Protein AF-A0A967YFS8-F1 (afdb_monomer_lite)

Sequence (127 aa):
EGITRTTVLELARDLGYKTKITPITVEDFLNADEAFFTGTAAEVTPITRVTDSRDTSKSKEEWKTYQLGNGKPGKISLQLAQLYGEVVRGQHSQYNDWLDYVYKDAEEAQLALGSAESEEKERITRF

Foldseek 3Di:
DAPLVVVLVVVCVVVVHDDDDDDDDPVNVLAALWDFDDHPVRHTGTDFKDWACVPVVDDSVPTDMGGHRPSDHDDSSVVSSVVSVCLQVCVDVVNCVVDDDPDPDPVRVVVVVVVVVVVVVVVVVVD

Secondary structure (DSSP, 8-state):
--HHHHHHHHHHHHTT---------HHHHHT-S-EEEEETTTEEEEE-EEEE---TTS-GGGSEEEEPTTSS--HHHHHHHHHHHHHHTT--GGGGGG---SSSSHHHHHHHHHHHHHHHHHHHTT-

Structure (mmCIF, N/CA/C/O backbone):
data_AF-A0A967YFS8-F1
#
_entry.id   AF-A0A967YFS8-F1
#
loop_
_atom_site.group_PDB
_atom_site.id
_atom_site.type_symbol
_atom_site.label_atom_id
_atom_site.label_alt_id
_atom_site.label_comp_id
_atom_site.label_asym_id
_atom_site.label_entity_id
_atom_site.label_seq_id
_atom_site.pdbx_PDB_ins_code
_atom_site.Cartn_x
_atom_site.Cartn_y
_atom_site.Cartn_z
_atom_site.occupancy
_atom_site.B_iso_or_equiv
_atom_site.auth_seq_id
_atom_site.auth_comp_id
_atom_site.auth_asym_id
_atom_site.auth_atom_id
_atom_site.pdbx_PDB_model_num
ATOM 1 N N . GLU A 1 1 ? 3.057 -15.285 4.269 1.00 82.12 1 GLU A N 1
ATOM 2 C CA . GLU A 1 1 ? 1.812 -14.638 3.808 1.00 82.12 1 GLU A CA 1
ATOM 3 C C . GLU A 1 1 ? 1.757 -13.238 4.408 1.00 82.12 1 GLU A C 1
ATOM 5 O O . GLU A 1 1 ? 2.135 -13.098 5.562 1.00 82.12 1 GLU A O 1
ATOM 10 N N . GLY A 1 2 ? 1.437 -12.199 3.631 1.00 95.50 2 GLY A N 1
ATOM 11 C CA . GLY A 1 2 ? 1.467 -10.816 4.127 1.00 95.50 2 GLY A CA 1
ATOM 12 C C . GLY A 1 2 ? 0.106 -10.381 4.664 1.00 95.50 2 GLY A C 1
ATOM 13 O O . GLY A 1 2 ? -0.851 -10.389 3.897 1.00 95.50 2 GLY A O 1
ATOM 14 N N . ILE A 1 3 ? 0.030 -9.950 5.927 1.00 97.56 3 ILE A N 1
ATOM 15 C CA . ILE A 1 3 ? -1.234 -9.523 6.559 1.00 97.56 3 ILE A CA 1
ATOM 16 C C . ILE A 1 3 ? -1.852 -8.349 5.791 1.00 97.56 3 ILE A C 1
ATOM 18 O O . ILE A 1 3 ? -2.982 -8.457 5.332 1.00 97.56 3 ILE A O 1
ATOM 22 N N . THR A 1 4 ? -1.077 -7.294 5.509 1.00 98.31 4 THR A N 1
ATOM 23 C CA . THR A 1 4 ? -1.546 -6.142 4.716 1.00 98.31 4 THR A CA 1
ATOM 24 C C . THR A 1 4 ? -2.050 -6.553 3.333 1.00 98.31 4 THR A C 1
ATOM 26 O O . THR A 1 4 ? -3.028 -6.002 2.842 1.00 98.31 4 THR A O 1
ATOM 29 N N . ARG A 1 5 ? -1.427 -7.556 2.698 1.00 98.19 5 ARG A N 1
ATOM 30 C CA . ARG A 1 5 ? -1.899 -8.083 1.410 1.00 98.19 5 ARG A CA 1
ATOM 31 C C . ARG A 1 5 ? -3.276 -8.732 1.556 1.00 98.19 5 ARG A C 1
ATOM 33 O O . ARG A 1 5 ? -4.135 -8.503 0.711 1.00 98.19 5 ARG A O 1
ATOM 40 N N . THR A 1 6 ? -3.467 -9.558 2.582 1.00 97.75 6 THR A N 1
ATOM 41 C CA . THR A 1 6 ? -4.748 -10.223 2.854 1.00 97.75 6 THR A CA 1
ATOM 42 C C . THR A 1 6 ? -5.837 -9.192 3.145 1.00 97.75 6 THR A C 1
ATOM 44 O O . THR A 1 6 ? -6.868 -9.218 2.479 1.00 97.75 6 THR A O 1
ATOM 47 N N . THR A 1 7 ? -5.554 -8.205 3.999 1.00 98.00 7 THR A N 1
ATOM 48 C CA . THR A 1 7 ? -6.440 -7.062 4.263 1.00 98.00 7 THR A CA 1
ATOM 49 C C . THR A 1 7 ? -6.832 -6.337 2.975 1.00 98.00 7 THR A C 1
ATOM 51 O O . THR A 1 7 ? -8.009 -6.141 2.699 1.00 98.00 7 THR A O 1
ATOM 54 N N . VAL A 1 8 ? -5.865 -5.984 2.122 1.00 98.38 8 VAL A N 1
ATOM 55 C CA . VAL A 1 8 ? -6.139 -5.266 0.866 1.00 98.38 8 VAL A CA 1
ATOM 56 C C . VAL A 1 8 ? -6.983 -6.093 -0.109 1.00 98.38 8 VAL A C 1
ATOM 58 O O . VAL A 1 8 ? -7.791 -5.522 -0.837 1.00 98.38 8 VAL A O 1
ATOM 61 N N . LEU A 1 9 ? -6.842 -7.422 -0.132 1.00 98.25 9 LEU A N 1
ATOM 62 C CA . LEU A 1 9 ? -7.697 -8.290 -0.952 1.00 98.25 9 LEU A CA 1
ATOM 63 C C . LEU A 1 9 ? -9.154 -8.305 -0.472 1.00 98.25 9 LEU A C 1
ATOM 65 O O . LEU A 1 9 ? -10.054 -8.407 -1.308 1.00 98.25 9 LEU A O 1
ATOM 69 N N . GLU A 1 10 ? -9.382 -8.207 0.838 1.00 98.06 10 GLU A N 1
ATOM 70 C CA . GLU A 1 10 ? -10.721 -8.071 1.423 1.00 98.06 10 GLU A CA 1
ATOM 71 C C . GLU A 1 10 ? -11.308 -6.693 1.112 1.00 98.06 10 GLU A C 1
ATOM 73 O O . GLU A 1 10 ? -12.362 -6.617 0.485 1.00 98.06 10 GLU A O 1
ATOM 78 N N . LEU A 1 11 ? -10.559 -5.618 1.369 1.00 98.31 11 LEU A N 1
ATOM 79 C CA . LEU A 1 11 ? -10.975 -4.252 1.030 1.00 98.31 11 LEU A CA 1
ATOM 80 C C . LEU A 1 11 ? -11.284 -4.086 -0.466 1.00 98.31 11 LEU A C 1
ATOM 82 O O . LEU A 1 11 ? -12.261 -3.442 -0.843 1.00 98.31 11 LEU A O 1
ATOM 86 N N . ALA A 1 12 ? -10.480 -4.689 -1.346 1.00 98.38 12 ALA A N 1
ATOM 87 C CA . ALA A 1 12 ? -10.730 -4.660 -2.783 1.00 98.38 12 ALA A CA 1
ATOM 88 C C . ALA A 1 12 ? -12.051 -5.351 -3.149 1.00 98.38 12 ALA A C 1
ATOM 90 O O . ALA A 1 12 ? -12.786 -4.848 -3.999 1.00 98.38 12 ALA A O 1
ATOM 91 N N . ARG A 1 13 ? -12.370 -6.479 -2.502 1.00 97.94 13 ARG A N 1
ATOM 92 C CA . ARG A 1 13 ? -13.644 -7.182 -2.698 1.00 97.94 13 ARG A CA 1
ATOM 93 C C . ARG A 1 13 ? -14.821 -6.324 -2.238 1.00 97.94 13 ARG A C 1
ATOM 95 O O . ARG A 1 13 ? -15.806 -6.246 -2.966 1.00 97.94 13 ARG A O 1
ATOM 102 N N . ASP A 1 14 ? -14.694 -5.656 -1.096 1.00 97.31 14 ASP A N 1
ATOM 103 C CA . ASP A 1 14 ? -15.745 -4.801 -0.530 1.00 97.31 14 ASP A CA 1
ATOM 104 C C . ASP A 1 14 ? -15.988 -3.544 -1.380 1.00 97.31 14 ASP A C 1
ATOM 106 O O . ASP A 1 14 ? -17.121 -3.085 -1.518 1.00 97.31 14 ASP A O 1
ATOM 110 N N . LEU A 1 15 ? -14.950 -3.047 -2.062 1.00 97.12 15 LEU A N 1
ATOM 111 C CA . LEU A 1 15 ? -15.062 -2.020 -3.106 1.00 97.12 15 LEU A CA 1
ATOM 112 C C . LEU A 1 15 ? -15.640 -2.544 -4.439 1.00 97.12 15 LEU A C 1
ATOM 114 O O . LEU A 1 15 ? -15.813 -1.771 -5.383 1.00 97.12 15 LEU A O 1
ATOM 118 N N . GLY A 1 16 ? -15.938 -3.842 -4.545 1.00 97.75 16 GLY A N 1
ATOM 119 C CA . GLY A 1 16 ? -16.509 -4.473 -5.736 1.00 97.75 16 GLY A CA 1
ATOM 120 C C . GLY A 1 16 ? -15.488 -4.877 -6.805 1.00 97.75 16 GLY A C 1
ATOM 121 O O . GLY A 1 16 ? -15.876 -5.229 -7.924 1.00 97.75 16 GLY A O 1
ATOM 122 N N . TYR A 1 17 ? -14.187 -4.851 -6.501 1.00 97.94 17 TYR A N 1
ATOM 123 C CA . TYR A 1 17 ? -13.155 -5.285 -7.438 1.00 97.94 17 TYR A CA 1
ATOM 124 C C . TYR A 1 17 ? -13.067 -6.808 -7.526 1.00 97.94 17 TYR A C 1
ATOM 126 O O . TYR A 1 17 ? -13.088 -7.537 -6.534 1.00 97.94 17 TYR A O 1
ATOM 134 N N . LYS A 1 18 ? -12.891 -7.304 -8.753 1.00 97.44 18 LYS A N 1
ATOM 135 C CA . LYS A 1 18 ? -12.550 -8.707 -8.995 1.00 97.44 18 LYS A CA 1
ATOM 136 C C . LYS A 1 18 ? -11.062 -8.905 -8.735 1.00 97.44 18 LYS A C 1
ATOM 138 O O . LYS A 1 18 ? -10.237 -8.231 -9.345 1.00 97.44 18 LYS A O 1
ATOM 143 N N . THR A 1 19 ? -10.721 -9.864 -7.882 1.00 96.62 19 THR A N 1
ATOM 144 C CA . THR A 1 19 ? -9.332 -10.210 -7.569 1.00 96.62 19 THR A CA 1
ATOM 145 C C . THR A 1 19 ? -8.998 -11.614 -8.070 1.00 96.62 19 THR A C 1
ATOM 147 O O . THR A 1 19 ? -9.836 -12.517 -8.065 1.00 96.62 19 THR A O 1
ATOM 150 N N . LYS A 1 20 ? -7.761 -11.806 -8.539 1.00 96.88 20 LYS A N 1
ATOM 151 C CA . LYS A 1 20 ? -7.228 -13.108 -8.956 1.00 96.88 20 LYS A CA 1
ATOM 152 C C . LYS A 1 20 ? -5.825 -13.275 -8.392 1.00 96.88 20 LYS A C 1
ATOM 154 O O . LYS A 1 20 ? -4.977 -12.409 -8.575 1.00 96.88 20 LYS A O 1
ATOM 159 N N . ILE A 1 21 ? -5.578 -14.407 -7.739 1.00 96.88 21 ILE A N 1
ATOM 160 C CA . ILE A 1 21 ? -4.243 -14.794 -7.279 1.00 96.88 21 ILE A CA 1
ATOM 161 C C . ILE A 1 21 ? -3.676 -15.769 -8.307 1.00 96.88 21 ILE A C 1
ATOM 163 O O . ILE A 1 21 ? -4.234 -16.840 -8.529 1.00 96.88 21 ILE A O 1
ATOM 167 N N . THR A 1 22 ? -2.598 -15.375 -8.973 1.00 96.81 22 THR A N 1
ATOM 168 C CA . THR A 1 22 ? -1.947 -16.159 -10.025 1.00 96.81 22 THR A CA 1
ATOM 169 C C . THR A 1 22 ? -0.467 -15.794 -10.081 1.00 96.81 22 THR A C 1
ATOM 171 O O . THR A 1 22 ? -0.119 -14.671 -9.703 1.00 96.81 22 THR A O 1
ATOM 174 N N . PRO A 1 23 ? 0.412 -16.690 -10.559 1.00 97.69 23 PRO A N 1
ATOM 175 C CA . PRO A 1 23 ? 1.722 -16.275 -11.035 1.00 97.69 23 PRO A CA 1
ATOM 176 C C . PRO A 1 23 ? 1.564 -15.170 -12.087 1.00 97.69 23 PRO A C 1
ATOM 178 O O . PRO A 1 23 ? 0.669 -15.258 -12.932 1.00 97.69 23 PRO A O 1
ATOM 181 N N . ILE A 1 24 ? 2.419 -14.153 -12.008 1.00 96.75 24 ILE A N 1
ATOM 182 C CA . ILE A 1 24 ? 2.531 -13.072 -12.992 1.00 96.75 24 ILE A CA 1
ATOM 183 C C . ILE A 1 24 ? 3.945 -13.073 -13.563 1.00 96.75 24 ILE A C 1
ATOM 185 O O . ILE A 1 24 ? 4.909 -13.393 -12.861 1.00 96.75 24 ILE A O 1
ATOM 189 N N . THR A 1 25 ? 4.072 -12.733 -14.836 1.00 96.81 25 THR A N 1
ATOM 190 C CA . THR A 1 25 ? 5.366 -12.543 -15.489 1.00 96.81 25 THR A CA 1
ATOM 191 C C . THR A 1 25 ? 5.877 -11.119 -15.268 1.00 96.81 25 THR A C 1
ATOM 193 O O . THR A 1 25 ? 5.144 -10.217 -14.859 1.00 96.81 25 THR A O 1
ATOM 196 N N . VAL A 1 26 ? 7.159 -10.892 -15.565 1.00 94.62 26 VAL A N 1
ATOM 197 C CA . VAL A 1 26 ? 7.715 -9.530 -15.590 1.00 94.62 26 VAL A CA 1
ATOM 198 C C . VAL A 1 26 ? 7.006 -8.681 -16.647 1.00 94.62 26 VAL A C 1
ATOM 200 O O . VAL A 1 26 ? 6.782 -7.501 -16.420 1.00 94.62 26 VAL A O 1
ATOM 203 N N . GLU A 1 27 ? 6.621 -9.273 -17.777 1.00 95.00 27 GLU A N 1
ATOM 204 C CA . GLU A 1 27 ? 5.898 -8.569 -18.836 1.00 95.00 27 GLU A CA 1
ATOM 205 C C . GLU A 1 27 ? 4.501 -8.130 -18.382 1.00 95.00 27 GLU A C 1
ATOM 207 O O . GLU A 1 27 ? 4.135 -6.979 -18.610 1.00 95.00 27 GLU A O 1
ATOM 212 N N . ASP A 1 28 ? 3.767 -8.985 -17.660 1.00 96.31 28 ASP A N 1
ATOM 213 C CA . ASP A 1 28 ? 2.473 -8.616 -17.065 1.00 96.31 28 ASP A CA 1
ATOM 214 C C . ASP A 1 28 ? 2.621 -7.416 -16.122 1.00 96.31 28 ASP A C 1
ATOM 216 O O . ASP A 1 28 ? 1.831 -6.477 -16.165 1.00 96.31 28 ASP A O 1
ATOM 220 N N . PHE A 1 29 ? 3.659 -7.430 -15.280 1.00 96.00 29 PHE A N 1
ATOM 221 C CA . PHE A 1 29 ? 3.925 -6.353 -14.331 1.00 96.00 29 PHE A CA 1
ATOM 222 C C . PHE A 1 29 ? 4.327 -5.043 -15.020 1.00 96.00 29 PHE A C 1
ATOM 224 O O . PHE A 1 29 ? 3.825 -3.982 -14.659 1.00 96.00 29 PHE A O 1
ATOM 231 N N . LEU A 1 30 ? 5.217 -5.102 -16.015 1.00 95.38 30 LEU A N 1
ATOM 232 C CA . LEU A 1 30 ? 5.693 -3.914 -16.730 1.00 95.38 30 LEU A CA 1
ATOM 233 C C . LEU A 1 30 ? 4.614 -3.276 -17.617 1.00 95.38 30 LEU A C 1
ATOM 235 O O . LEU A 1 30 ? 4.702 -2.081 -17.889 1.00 95.38 30 LEU A O 1
ATOM 239 N N . ASN A 1 31 ? 3.612 -4.050 -18.043 1.00 95.75 31 ASN A N 1
ATOM 240 C CA . ASN A 1 31 ? 2.470 -3.574 -18.827 1.00 95.75 31 ASN A CA 1
ATOM 241 C C . ASN A 1 31 ? 1.223 -3.265 -17.978 1.00 95.75 31 ASN A C 1
ATOM 243 O O . ASN A 1 31 ? 0.173 -2.956 -18.539 1.00 95.75 31 ASN A O 1
ATOM 247 N N . ALA A 1 32 ? 1.301 -3.358 -16.648 1.00 97.31 32 ALA A N 1
ATOM 248 C CA . ALA A 1 32 ? 0.161 -3.087 -15.781 1.00 97.31 32 ALA A CA 1
ATOM 249 C C . ALA A 1 32 ? -0.256 -1.604 -15.827 1.00 97.31 32 ALA A C 1
ATOM 251 O O . ALA A 1 32 ? 0.589 -0.702 -15.815 1.00 97.31 32 ALA A O 1
ATOM 252 N N . ASP A 1 33 ? -1.569 -1.352 -15.802 1.00 97.75 33 ASP A N 1
ATOM 253 C CA . ASP A 1 33 ? -2.125 0.004 -15.677 1.00 97.75 33 ASP A CA 1
ATOM 254 C C . ASP A 1 33 ? -1.741 0.647 -14.335 1.00 97.75 33 ASP A C 1
ATOM 256 O O . ASP A 1 33 ? -1.457 1.844 -14.259 1.00 97.75 33 ASP A O 1
ATOM 260 N N . GLU A 1 34 ? -1.720 -0.165 -13.274 1.00 98.19 34 GLU A N 1
ATOM 261 C CA . GLU A 1 34 ? -1.359 0.227 -11.917 1.00 98.19 34 GLU A CA 1
ATOM 262 C C . GLU A 1 34 ? -0.604 -0.903 -11.208 1.00 98.19 34 GLU A C 1
ATOM 264 O O . GLU A 1 34 ? -0.893 -2.084 -11.405 1.00 98.19 34 GLU A O 1
ATOM 269 N N . ALA A 1 35 ? 0.312 -0.538 -10.313 1.00 98.00 35 ALA A N 1
ATOM 270 C CA . ALA A 1 35 ? 0.899 -1.461 -9.352 1.00 98.00 35 ALA A CA 1
ATOM 271 C C . ALA A 1 35 ? 1.144 -0.755 -8.017 1.00 98.00 35 ALA A C 1
ATOM 273 O O . ALA A 1 35 ? 1.314 0.463 -7.963 1.00 98.00 35 ALA A O 1
ATOM 274 N N . PHE A 1 36 ? 1.189 -1.525 -6.935 1.00 98.38 36 PHE A N 1
ATOM 275 C CA . PHE A 1 36 ? 1.455 -1.014 -5.597 1.00 98.38 36 PHE A CA 1
ATOM 276 C C . PHE A 1 36 ? 2.098 -2.091 -4.721 1.00 98.38 36 PHE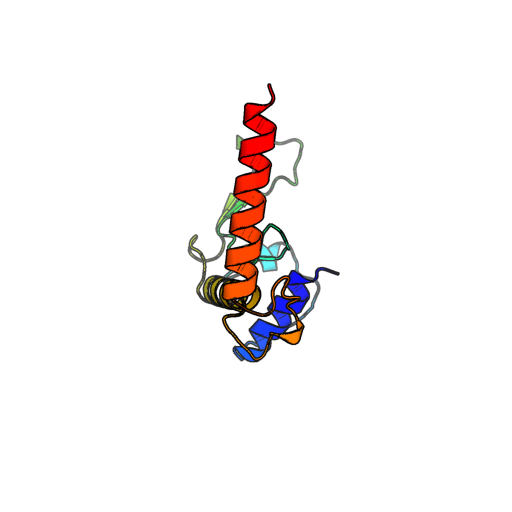 A C 1
ATOM 278 O O . PHE A 1 36 ? 1.931 -3.290 -4.953 1.00 98.38 36 PHE A O 1
ATOM 285 N N . PHE A 1 37 ? 2.829 -1.658 -3.700 1.00 98.12 37 PHE A N 1
ATOM 286 C CA . PHE A 1 37 ? 3.291 -2.521 -2.621 1.00 98.12 37 PHE A CA 1
ATOM 287 C C . PHE A 1 37 ? 2.252 -2.603 -1.510 1.00 98.12 37 PHE A C 1
ATOM 289 O O . PHE A 1 37 ? 1.490 -1.664 -1.293 1.00 98.12 37 PHE A O 1
ATOM 296 N N . THR A 1 38 ? 2.282 -3.712 -0.773 1.00 98.38 38 THR A N 1
ATOM 297 C CA . THR A 1 38 ? 1.564 -3.867 0.493 1.00 98.38 38 THR A CA 1
ATOM 298 C C . THR A 1 38 ? 2.535 -4.279 1.593 1.00 98.38 38 THR A C 1
ATOM 300 O O . THR A 1 38 ? 3.294 -5.229 1.390 1.00 98.38 38 THR A O 1
ATOM 303 N N . GLY A 1 39 ? 2.477 -3.660 2.768 1.00 97.88 39 GLY A N 1
ATOM 304 C CA . GLY A 1 39 ? 3.208 -4.129 3.949 1.00 97.88 39 GLY A CA 1
ATOM 305 C C . GLY A 1 39 ? 2.877 -3.324 5.200 1.00 97.88 39 GLY A C 1
ATOM 306 O O . GLY A 1 39 ? 2.322 -2.243 5.097 1.00 97.88 39 GLY A O 1
ATOM 307 N N . THR A 1 40 ? 3.238 -3.815 6.386 1.00 96.69 40 THR A N 1
ATOM 308 C CA . THR A 1 40 ? 2.931 -3.107 7.643 1.00 96.69 40 THR A CA 1
ATOM 309 C C . THR A 1 40 ? 3.538 -1.704 7.674 1.00 96.69 40 THR A C 1
ATOM 311 O O . THR A 1 40 ? 2.855 -0.758 8.031 1.00 96.69 40 THR A O 1
ATOM 314 N N . ALA A 1 41 ? 4.798 -1.562 7.248 1.00 95.69 41 ALA A N 1
ATOM 315 C CA . ALA A 1 41 ? 5.471 -0.263 7.178 1.00 95.69 41 ALA A CA 1
ATOM 316 C C . ALA A 1 41 ? 5.213 0.485 5.859 1.00 95.69 41 ALA A C 1
ATOM 318 O O . ALA A 1 41 ? 5.186 1.708 5.836 1.00 95.69 41 ALA A O 1
ATOM 319 N N . ALA A 1 42 ? 5.059 -0.249 4.754 1.00 94.19 42 ALA A N 1
ATOM 320 C CA . ALA A 1 42 ? 4.842 0.334 3.429 1.00 94.19 42 ALA A CA 1
ATOM 321 C C . ALA A 1 42 ? 3.369 0.687 3.159 1.00 94.19 42 ALA A C 1
ATOM 323 O O . ALA A 1 42 ? 3.069 1.271 2.122 1.00 94.19 42 ALA A O 1
ATOM 324 N N . GLU A 1 43 ? 2.457 0.282 4.042 1.00 98.00 43 GLU A N 1
ATOM 325 C CA . GLU A 1 43 ? 1.006 0.374 3.878 1.00 98.00 43 GLU A CA 1
ATOM 326 C C . GLU A 1 43 ? 0.569 -0.114 2.491 1.00 98.00 43 GLU A C 1
ATOM 328 O O . GLU A 1 43 ? 0.974 -1.203 2.087 1.00 98.00 43 GLU A O 1
ATOM 333 N N . VAL A 1 44 ? -0.227 0.673 1.763 1.00 98.50 44 VAL A N 1
ATOM 334 C CA . VAL A 1 44 ? -0.500 0.505 0.333 1.00 98.50 44 VAL A CA 1
ATOM 335 C C . VAL A 1 44 ? 0.213 1.632 -0.410 1.00 98.50 44 VAL A C 1
ATOM 337 O O . VAL A 1 44 ? -0.246 2.772 -0.409 1.00 98.50 44 VAL A O 1
ATOM 340 N N . THR A 1 45 ? 1.340 1.323 -1.051 1.00 98.44 45 THR A N 1
ATOM 341 C CA . THR A 1 45 ? 2.185 2.336 -1.707 1.00 98.44 45 THR A CA 1
ATOM 342 C C . THR A 1 45 ? 2.167 2.172 -3.226 1.00 98.44 45 THR A C 1
ATOM 344 O O . THR A 1 45 ? 2.707 1.180 -3.725 1.00 98.44 45 THR A O 1
ATOM 347 N N . PRO A 1 46 ? 1.602 3.130 -3.986 1.00 98.44 46 PRO A N 1
ATOM 348 C CA . PRO A 1 46 ? 1.613 3.105 -5.446 1.00 98.44 46 PRO A CA 1
ATOM 349 C C . PRO A 1 46 ? 3.028 3.099 -6.043 1.00 98.44 46 PRO A C 1
ATOM 351 O O . PRO A 1 46 ? 3.914 3.824 -5.594 1.00 98.44 46 PRO A O 1
ATOM 354 N N . ILE A 1 47 ? 3.218 2.322 -7.108 1.00 98.06 47 ILE A N 1
ATOM 355 C CA . ILE A 1 47 ? 4.454 2.232 -7.889 1.00 98.06 47 ILE A CA 1
ATOM 356 C C . ILE A 1 47 ? 4.203 2.887 -9.245 1.00 98.06 47 ILE A C 1
ATOM 358 O O . ILE A 1 47 ? 3.295 2.498 -9.973 1.00 98.06 47 ILE A O 1
ATOM 362 N N . THR A 1 48 ? 5.031 3.863 -9.610 1.00 98.06 48 THR A N 1
ATOM 363 C CA . THR A 1 48 ? 4.913 4.567 -10.900 1.00 98.06 48 THR A CA 1
ATOM 364 C C . THR A 1 48 ? 6.032 4.230 -11.875 1.00 98.06 48 THR A C 1
ATOM 366 O O . THR A 1 48 ? 5.877 4.402 -13.085 1.00 98.06 48 THR A O 1
ATOM 369 N N . ARG A 1 49 ? 7.184 3.775 -11.368 1.00 97.06 49 ARG A N 1
ATOM 370 C CA . ARG A 1 49 ? 8.374 3.447 -12.158 1.00 97.06 49 ARG A CA 1
ATOM 371 C C . ARG A 1 49 ? 9.135 2.293 -11.521 1.00 97.06 49 ARG A C 1
ATOM 373 O O . ARG A 1 49 ? 9.151 2.156 -10.301 1.00 97.06 49 ARG A O 1
ATOM 380 N N . VAL A 1 50 ? 9.793 1.500 -12.356 1.00 96.12 50 VAL A N 1
ATOM 381 C CA . VAL A 1 50 ? 10.557 0.315 -11.959 1.00 96.12 50 VAL A CA 1
ATOM 382 C C . VAL A 1 50 ? 11.881 0.317 -12.698 1.00 96.12 50 VAL A C 1
ATOM 384 O O . VAL A 1 50 ? 11.903 0.449 -13.918 1.00 96.12 50 VAL A O 1
ATOM 387 N N . THR A 1 51 ? 12.981 0.130 -11.981 1.00 95.31 51 THR A N 1
ATOM 388 C CA . THR A 1 51 ? 14.307 -0.034 -12.581 1.00 95.31 51 THR A CA 1
ATOM 389 C C . THR A 1 51 ? 14.668 -1.514 -12.640 1.00 95.31 51 THR A C 1
ATOM 391 O O . THR A 1 51 ? 14.643 -2.207 -11.627 1.00 95.31 51 THR A O 1
ATOM 394 N N . ASP A 1 52 ? 14.995 -1.996 -13.835 1.00 92.31 52 ASP A N 1
ATOM 395 C CA . ASP A 1 52 ? 15.447 -3.358 -14.087 1.00 92.31 52 ASP A CA 1
ATOM 396 C C . ASP A 1 52 ? 16.956 -3.458 -13.866 1.00 92.31 52 ASP A C 1
ATOM 398 O O . ASP A 1 52 ? 17.759 -3.070 -14.717 1.00 92.31 52 ASP A O 1
ATOM 402 N N . SER A 1 53 ? 17.310 -3.971 -12.691 1.00 92.06 53 SER A N 1
ATOM 403 C CA . SER A 1 53 ? 18.678 -4.171 -12.213 1.00 92.06 53 SER A CA 1
ATOM 404 C C . SER A 1 53 ? 19.127 -5.635 -12.258 1.00 92.06 53 SER A C 1
ATOM 406 O O . SER A 1 53 ? 20.070 -6.016 -11.566 1.00 92.06 53 SER A O 1
ATOM 408 N N . ARG A 1 54 ? 18.440 -6.490 -13.032 1.00 89.62 54 ARG A N 1
ATOM 409 C CA . ARG A 1 54 ? 18.732 -7.936 -13.075 1.00 89.62 54 ARG A CA 1
ATOM 410 C C . ARG A 1 54 ? 20.107 -8.253 -13.664 1.00 89.62 54 ARG A C 1
ATOM 412 O O . ARG A 1 54 ? 20.707 -9.258 -13.298 1.00 89.62 54 ARG A O 1
ATOM 419 N N . ASP A 1 55 ? 20.589 -7.413 -14.575 1.00 90.69 55 ASP A N 1
ATOM 420 C CA . ASP A 1 55 ? 21.931 -7.516 -15.142 1.00 90.69 55 ASP A CA 1
ATOM 421 C C . ASP A 1 55 ? 22.922 -6.761 -14.248 1.00 90.69 55 ASP A C 1
ATOM 423 O O . ASP A 1 55 ? 23.053 -5.538 -14.319 1.00 90.69 55 ASP A O 1
ATOM 427 N N . THR A 1 56 ? 23.598 -7.504 -13.375 1.00 90.31 56 THR A N 1
ATOM 428 C CA . THR A 1 56 ? 24.553 -6.960 -12.401 1.00 90.31 56 THR A CA 1
ATOM 429 C C . THR A 1 56 ? 25.904 -6.586 -13.013 1.00 90.31 56 THR A C 1
ATOM 431 O O . THR A 1 56 ? 26.729 -5.997 -12.319 1.00 90.31 56 THR A O 1
ATOM 434 N N . SER A 1 57 ? 26.140 -6.912 -14.292 1.00 93.38 57 SER A N 1
ATOM 435 C CA . SER A 1 57 ? 27.341 -6.482 -15.021 1.00 93.38 57 SER A CA 1
ATOM 436 C C . SER A 1 57 ? 27.252 -5.026 -15.487 1.00 93.38 57 SER A C 1
ATOM 438 O O . SER A 1 57 ? 28.280 -4.386 -15.702 1.00 93.38 57 SER A O 1
ATOM 440 N N . LYS A 1 58 ? 26.026 -4.502 -15.604 1.00 92.00 58 LYS A N 1
ATOM 441 C CA . LYS A 1 58 ? 25.736 -3.125 -16.001 1.00 92.00 58 LYS A CA 1
ATOM 442 C C . LYS A 1 58 ? 25.867 -2.167 -14.833 1.00 92.00 58 LYS A C 1
ATOM 444 O O . LYS A 1 58 ? 25.479 -2.486 -13.705 1.00 92.00 58 LYS A O 1
ATOM 449 N N . SER A 1 59 ? 26.339 -0.960 -15.126 1.00 92.25 59 SER A N 1
ATOM 450 C CA . SER A 1 59 ? 26.303 0.127 -14.159 1.00 92.25 59 SER A CA 1
ATOM 451 C C . SER A 1 59 ? 24.860 0.579 -13.904 1.00 92.25 59 SER A C 1
ATOM 453 O O . SER A 1 59 ? 23.937 0.312 -14.681 1.00 92.25 59 SER A O 1
ATOM 455 N N . LYS A 1 60 ? 24.644 1.296 -12.798 1.00 90.38 60 LYS A N 1
ATOM 456 C CA . LYS A 1 60 ? 23.316 1.804 -12.427 1.00 90.38 60 LYS A CA 1
ATOM 457 C C . LYS A 1 60 ? 22.755 2.768 -13.480 1.00 90.38 60 LYS A C 1
ATOM 459 O O . LYS A 1 60 ? 21.542 2.856 -13.650 1.00 90.38 60 LYS A O 1
ATOM 464 N N . GLU A 1 61 ? 23.634 3.471 -14.186 1.00 92.44 61 GLU A N 1
ATOM 465 C CA . GLU A 1 61 ? 23.307 4.399 -15.270 1.00 92.44 61 GLU A CA 1
ATOM 466 C C . GLU A 1 61 ? 22.805 3.667 -16.525 1.00 92.44 61 GLU A C 1
ATOM 468 O O . GLU A 1 61 ? 22.064 4.243 -17.319 1.00 92.44 61 GLU A O 1
ATOM 473 N N . GLU A 1 62 ? 23.168 2.393 -16.686 1.00 93.50 62 GLU A N 1
ATOM 474 C CA . GLU A 1 62 ? 22.761 1.539 -17.805 1.00 93.50 62 GLU A CA 1
ATOM 475 C C . GLU A 1 62 ? 21.485 0.731 -17.514 1.00 93.50 62 GLU A C 1
ATOM 477 O O . GLU A 1 62 ? 20.921 0.100 -18.417 1.00 93.50 62 GLU A O 1
ATOM 482 N N . TRP A 1 63 ? 21.004 0.723 -16.265 1.00 94.88 63 TRP A N 1
ATOM 483 C CA . TRP A 1 63 ? 19.776 0.019 -15.906 1.00 94.88 63 TRP A CA 1
ATOM 484 C C . TRP A 1 63 ? 18.552 0.660 -16.553 1.00 94.88 63 TRP A C 1
ATOM 486 O O . TRP A 1 63 ? 18.300 1.866 -16.471 1.00 94.88 63 TRP A O 1
ATOM 496 N N . LYS A 1 64 ? 17.724 -0.183 -17.168 1.00 94.00 64 LYS A N 1
ATOM 497 C CA . LYS A 1 64 ? 16.523 0.279 -17.854 1.00 94.00 64 LYS A CA 1
ATOM 498 C C . LYS A 1 64 ? 15.428 0.577 -16.838 1.00 94.00 64 LYS A C 1
ATOM 500 O O . LYS A 1 64 ? 15.064 -0.281 -16.043 1.00 94.00 64 LYS A O 1
ATOM 505 N N . THR A 1 65 ? 14.866 1.781 -16.895 1.00 94.56 65 THR A N 1
ATOM 506 C CA . THR A 1 65 ? 13.708 2.158 -16.078 1.00 94.56 65 THR A CA 1
ATOM 507 C C . THR A 1 65 ? 12.441 2.154 -16.921 1.00 94.56 65 THR A C 1
ATOM 509 O O . THR A 1 65 ? 12.371 2.812 -17.956 1.00 94.56 65 THR A O 1
ATOM 512 N N . TYR A 1 66 ? 11.439 1.425 -16.454 1.00 96.06 66 TYR A N 1
ATOM 513 C CA . TYR A 1 66 ? 10.110 1.320 -17.032 1.00 96.06 66 TYR A CA 1
ATOM 514 C C . TYR A 1 66 ? 9.148 2.213 -16.257 1.00 96.06 66 TYR A C 1
ATOM 516 O O . TYR A 1 66 ? 9.227 2.313 -15.032 1.00 96.06 66 TYR A O 1
ATOM 524 N N . GLN A 1 67 ? 8.251 2.880 -16.972 1.00 97.50 67 GLN A N 1
ATOM 525 C CA . GLN A 1 67 ? 7.121 3.581 -16.379 1.00 97.50 67 GLN A CA 1
ATOM 526 C C . GLN A 1 67 ? 5.920 2.636 -16.370 1.00 97.50 67 GLN A C 1
ATOM 528 O O . GLN A 1 67 ? 5.677 1.977 -17.375 1.00 97.50 67 GLN A O 1
ATOM 533 N N . LEU A 1 68 ? 5.182 2.596 -15.261 1.00 97.50 68 LEU A N 1
ATOM 534 C CA . LEU A 1 68 ? 3.913 1.876 -15.169 1.00 97.50 68 LEU A CA 1
ATOM 535 C C . LEU A 1 68 ? 2.760 2.839 -15.465 1.00 97.50 68 LEU A C 1
ATOM 537 O O . LEU A 1 68 ? 2.790 3.996 -15.023 1.00 97.50 68 LEU A O 1
ATOM 541 N N . GLY A 1 69 ? 1.772 2.382 -16.237 1.00 96.31 69 GLY A N 1
ATOM 542 C CA . GLY A 1 69 ? 0.656 3.206 -16.700 1.00 96.31 69 GLY A CA 1
ATOM 543 C C . GLY A 1 69 ? 1.094 4.585 -17.220 1.00 96.31 69 GLY A C 1
ATOM 544 O O . GLY A 1 69 ? 2.003 4.733 -18.042 1.00 96.31 69 GLY A O 1
ATOM 545 N N . ASN A 1 70 ? 0.469 5.640 -16.694 1.00 96.81 70 ASN A N 1
ATOM 546 C CA . ASN A 1 70 ? 0.763 7.031 -17.060 1.00 96.81 70 ASN A CA 1
ATOM 547 C C . ASN A 1 70 ? 1.863 7.698 -16.201 1.00 96.81 70 ASN A C 1
ATOM 549 O O . ASN A 1 70 ? 2.045 8.914 -16.284 1.00 96.81 70 ASN A O 1
ATOM 553 N N . GLY A 1 71 ? 2.572 6.932 -15.364 1.00 96.69 71 GLY A N 1
ATOM 554 C CA . GLY A 1 71 ? 3.634 7.441 -14.491 1.00 96.69 71 GLY A CA 1
ATOM 555 C C . GLY A 1 71 ? 3.144 8.187 -13.248 1.00 96.69 71 GLY A C 1
ATOM 556 O O . GLY A 1 71 ? 3.951 8.807 -12.553 1.00 96.69 71 GLY A O 1
ATOM 557 N N . LYS A 1 72 ? 1.845 8.131 -12.943 1.00 97.69 72 LYS A N 1
ATOM 558 C CA . LYS A 1 72 ? 1.242 8.677 -11.721 1.00 97.69 72 LYS A CA 1
ATOM 559 C C . LYS A 1 72 ? 0.582 7.559 -10.910 1.00 97.69 72 LYS A C 1
ATOM 561 O O . LYS A 1 72 ? 0.221 6.535 -11.488 1.00 97.69 72 LYS A O 1
ATOM 566 N N . PRO A 1 73 ? 0.403 7.739 -9.589 1.00 98.25 73 PRO A N 1
ATOM 567 C CA . PRO A 1 73 ? -0.416 6.832 -8.796 1.00 98.25 73 PRO A CA 1
ATOM 568 C C . PRO A 1 73 ? -1.805 6.678 -9.418 1.00 98.25 73 PRO A C 1
ATOM 570 O O . PRO A 1 73 ? -2.481 7.674 -9.687 1.00 98.25 73 PRO A O 1
ATOM 573 N N . GLY A 1 74 ? -2.200 5.437 -9.681 1.00 97.94 74 GLY A N 1
ATOM 574 C CA . GLY A 1 74 ? -3.481 5.150 -10.301 1.00 97.94 74 GLY A CA 1
ATOM 575 C C . GLY A 1 74 ? -4.651 5.198 -9.318 1.00 97.94 74 GLY A C 1
ATOM 576 O O . GLY A 1 74 ? -4.479 5.286 -8.098 1.00 97.94 74 GLY A O 1
ATOM 577 N N . LYS A 1 75 ? -5.868 5.185 -9.864 1.00 98.25 75 LYS A N 1
ATOM 578 C CA . LYS A 1 75 ? -7.101 5.395 -9.103 1.00 98.25 75 LYS A CA 1
ATOM 579 C C . LYS A 1 75 ? -7.349 4.256 -8.117 1.00 98.25 75 LYS A C 1
ATOM 581 O O . LYS A 1 75 ? -7.715 4.531 -6.977 1.00 98.25 75 LYS A O 1
ATOM 586 N N . ILE A 1 76 ? -7.159 3.007 -8.541 1.00 98.19 76 ILE A N 1
ATOM 587 C CA . ILE A 1 76 ? -7.441 1.833 -7.702 1.00 98.19 76 ILE A CA 1
ATOM 588 C C . ILE A 1 76 ? -6.466 1.799 -6.524 1.00 98.19 76 ILE A C 1
ATOM 590 O O . ILE A 1 76 ? -6.877 1.639 -5.377 1.00 98.19 76 ILE A O 1
ATOM 594 N N . SER A 1 77 ? -5.185 2.029 -6.802 1.00 98.19 77 SER A N 1
ATOM 595 C CA . SER A 1 77 ? -4.120 2.062 -5.800 1.00 98.19 77 SER A CA 1
ATOM 596 C C . SER A 1 77 ? -4.373 3.143 -4.747 1.00 98.19 77 SER A C 1
ATOM 598 O O . SER A 1 77 ? -4.248 2.882 -3.554 1.00 98.19 77 SER A O 1
ATOM 600 N N . LEU A 1 78 ? -4.778 4.345 -5.176 1.00 98.56 78 LEU A N 1
ATOM 601 C CA . LEU A 1 78 ? -5.108 5.449 -4.271 1.00 98.56 78 LEU A CA 1
ATOM 602 C C . LEU A 1 78 ? -6.361 5.171 -3.434 1.00 98.56 78 LEU A C 1
ATOM 604 O O . LEU A 1 78 ? -6.365 5.468 -2.244 1.00 98.56 78 LEU A O 1
ATOM 608 N N . GLN A 1 79 ? -7.404 4.583 -4.026 1.00 98.62 79 GLN A N 1
ATOM 609 C CA . GLN A 1 79 ? -8.616 4.217 -3.289 1.00 98.62 79 GLN A CA 1
ATOM 610 C C . GLN A 1 79 ? -8.336 3.159 -2.220 1.00 98.62 79 GLN A C 1
ATOM 612 O O . GLN A 1 79 ? -8.815 3.289 -1.096 1.00 98.62 79 GLN A O 1
ATOM 617 N N . LEU A 1 80 ? -7.534 2.142 -2.545 1.00 98.69 80 LEU A N 1
ATOM 618 C CA . LEU A 1 80 ? -7.127 1.120 -1.581 1.00 98.69 80 LEU A CA 1
ATOM 619 C C . LEU A 1 80 ? -6.242 1.704 -0.477 1.00 98.69 80 LEU A C 1
ATOM 621 O O . LEU A 1 80 ? -6.433 1.357 0.683 1.00 98.69 80 LEU A O 1
ATOM 625 N N . ALA A 1 81 ? -5.315 2.606 -0.813 1.00 98.62 81 ALA A N 1
ATOM 626 C CA . ALA A 1 81 ? -4.468 3.273 0.173 1.00 98.62 81 ALA A CA 1
ATOM 627 C C . ALA A 1 81 ? -5.262 4.163 1.127 1.00 98.62 81 ALA A C 1
ATOM 629 O O . ALA A 1 81 ? -5.055 4.107 2.339 1.00 98.62 81 ALA A O 1
ATOM 630 N N . GLN A 1 82 ? -6.208 4.934 0.591 1.00 98.62 82 GLN A N 1
ATOM 631 C CA . GLN A 1 82 ? -7.103 5.745 1.400 1.00 98.62 82 GLN A CA 1
ATOM 632 C C . GLN A 1 82 ? -7.926 4.864 2.344 1.00 98.62 82 GLN A C 1
ATOM 634 O O . GLN A 1 82 ? -7.863 5.064 3.555 1.00 98.62 82 GLN A O 1
ATOM 639 N N . LEU A 1 83 ? -8.639 3.870 1.805 1.00 98.56 83 LEU A N 1
ATOM 640 C CA . LEU A 1 83 ? -9.499 3.000 2.604 1.00 98.56 83 LEU A CA 1
ATOM 641 C C . LEU A 1 83 ? -8.697 2.253 3.672 1.00 98.56 83 LEU A C 1
ATOM 643 O O . LEU A 1 83 ? -9.077 2.273 4.836 1.00 98.56 83 LEU A O 1
ATOM 647 N N . TYR A 1 84 ? -7.555 1.658 3.314 1.00 98.69 84 TYR A N 1
ATOM 648 C CA . TYR A 1 84 ? -6.674 1.007 4.285 1.00 98.69 84 TYR A CA 1
ATOM 649 C C . TYR A 1 84 ? -6.274 1.964 5.415 1.00 98.69 84 TYR A C 1
ATOM 651 O O . TYR A 1 84 ? -6.395 1.611 6.586 1.00 98.69 84 TYR A O 1
ATOM 659 N N . GLY A 1 85 ? -5.864 3.192 5.079 1.00 98.38 85 GLY A N 1
ATOM 660 C CA . GLY A 1 85 ? -5.501 4.213 6.059 1.00 98.38 85 GLY A CA 1
ATOM 661 C C . GLY A 1 85 ? -6.652 4.588 6.999 1.00 98.38 85 GLY A C 1
ATOM 662 O O . GLY A 1 85 ? -6.444 4.768 8.197 1.00 98.38 85 GLY A O 1
ATOM 663 N N . GLU A 1 86 ? -7.867 4.719 6.475 1.00 98.50 86 GLU A N 1
ATOM 664 C CA . GLU A 1 86 ? -9.069 4.988 7.273 1.00 98.50 86 GLU A CA 1
ATOM 665 C C . GLU A 1 86 ? -9.388 3.810 8.211 1.00 98.50 86 GLU A C 1
ATOM 667 O O . GLU A 1 86 ? -9.675 4.018 9.392 1.00 98.50 86 GLU A O 1
ATOM 672 N N . VAL A 1 87 ? -9.267 2.574 7.717 1.00 98.19 87 VAL A N 1
ATOM 673 C CA . VAL A 1 87 ? -9.504 1.349 8.493 1.00 98.19 87 VAL A CA 1
ATOM 674 C C . VAL A 1 87 ? -8.532 1.215 9.659 1.00 98.19 87 VAL A C 1
ATOM 676 O O . VAL A 1 87 ? -8.977 1.043 10.788 1.00 98.19 87 VAL A O 1
ATOM 679 N N . VAL A 1 88 ? -7.223 1.361 9.435 1.00 97.44 88 VAL A N 1
ATOM 680 C CA . VAL A 1 88 ? -6.229 1.223 10.520 1.00 97.44 88 VAL A CA 1
ATOM 681 C C . VAL A 1 88 ? -6.321 2.336 11.570 1.00 97.44 88 VAL A C 1
ATOM 683 O O . VAL A 1 88 ? -5.775 2.204 12.660 1.00 97.44 88 VAL A O 1
ATOM 686 N N . ARG A 1 89 ? -7.029 3.430 11.260 1.00 96.19 89 ARG A N 1
ATOM 687 C CA . ARG A 1 89 ? -7.357 4.515 12.197 1.00 96.19 89 ARG A CA 1
ATOM 688 C C . ARG A 1 89 ? -8.735 4.360 12.849 1.00 96.19 89 ARG A C 1
ATOM 690 O O . ARG A 1 89 ? -9.181 5.285 13.522 1.00 96.19 89 ARG A O 1
ATOM 697 N N . GLY A 1 90 ? -9.425 3.238 12.640 1.00 96.19 90 GLY A N 1
ATOM 698 C CA . GLY A 1 90 ? -10.731 2.979 13.248 1.00 96.19 90 GLY A CA 1
ATOM 699 C C . GLY A 1 90 ? -11.866 3.845 12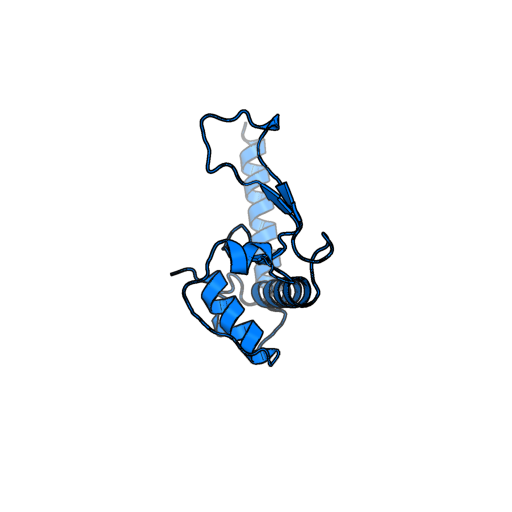.709 1.00 96.19 90 GLY A C 1
ATOM 700 O O . GLY A 1 90 ? -12.844 4.080 13.410 1.00 96.19 90 GLY A O 1
ATOM 701 N N . GLN A 1 91 ? -11.751 4.352 11.478 1.00 97.50 91 GLN A N 1
ATOM 702 C CA . GLN A 1 91 ? -12.766 5.227 10.871 1.00 97.50 91 GLN A CA 1
ATOM 703 C C . GLN A 1 91 ? -13.901 4.444 10.192 1.00 97.50 91 GLN A C 1
ATOM 705 O O . GLN A 1 91 ? -14.847 5.038 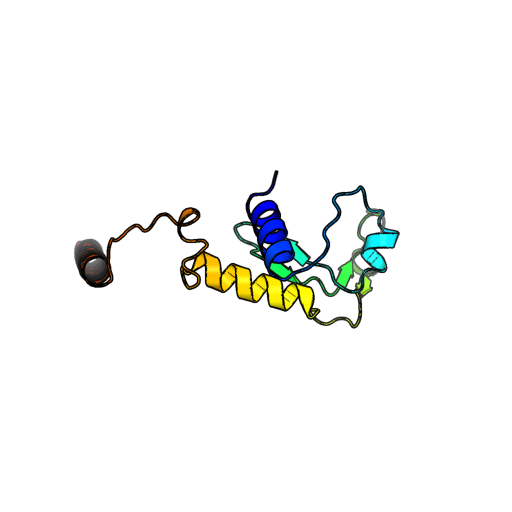9.680 1.00 97.50 91 GLN A O 1
ATOM 710 N N . HIS A 1 92 ? -13.823 3.111 10.214 1.00 97.25 92 HIS A N 1
ATOM 711 C CA . HIS A 1 92 ? -14.797 2.197 9.626 1.00 97.25 92 HIS A CA 1
ATOM 712 C C . HIS A 1 92 ? -15.124 1.083 10.619 1.00 97.25 92 HIS A C 1
ATOM 714 O O . HIS A 1 92 ? -14.374 0.117 10.748 1.00 97.25 92 HIS A O 1
ATOM 720 N N . SER A 1 93 ? -16.268 1.204 11.297 1.00 95.69 93 SER A N 1
ATOM 721 C CA . SER A 1 93 ? -16.664 0.302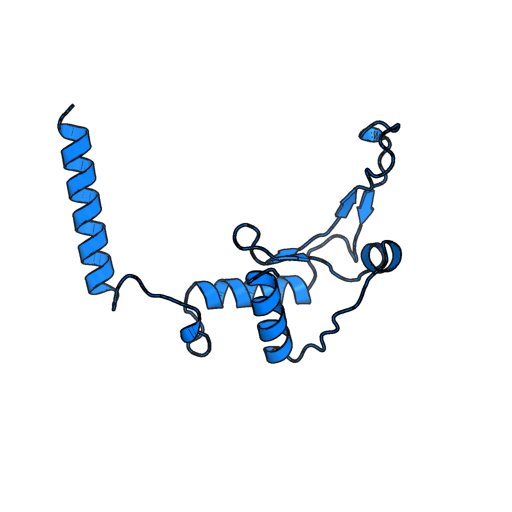 12.390 1.00 95.69 93 SER A CA 1
ATOM 722 C C . SER A 1 93 ? -16.775 -1.168 11.983 1.00 95.69 93 SER A C 1
ATOM 724 O O . SER A 1 93 ? -16.562 -2.053 12.807 1.00 95.69 93 SER A O 1
ATOM 726 N N . GLN A 1 94 ? -17.064 -1.439 10.708 1.00 96.50 94 GLN A N 1
ATOM 727 C CA . GLN A 1 94 ? -17.151 -2.791 10.147 1.00 96.50 94 GLN A CA 1
ATOM 728 C C . GLN A 1 94 ? -15.828 -3.577 10.185 1.00 96.50 94 GLN A C 1
ATOM 730 O O . GLN A 1 94 ? -15.853 -4.790 10.015 1.00 96.50 94 GLN A O 1
ATOM 735 N N . TYR A 1 95 ? -14.694 -2.907 10.413 1.00 97.06 95 TYR A N 1
ATOM 736 C CA . TYR A 1 95 ? -13.373 -3.534 10.517 1.00 97.06 95 TYR A CA 1
ATOM 737 C C . TYR A 1 95 ? -12.770 -3.415 11.922 1.00 97.06 95 TYR A C 1
ATOM 739 O O . TYR A 1 95 ? -11.580 -3.664 12.102 1.00 97.06 95 TYR A O 1
ATOM 747 N N . ASN A 1 96 ? -13.564 -3.035 12.929 1.00 95.31 96 ASN A N 1
ATOM 748 C CA . ASN A 1 96 ? -13.065 -2.874 14.297 1.00 95.31 96 ASN A CA 1
ATOM 749 C C . ASN A 1 96 ? -12.493 -4.172 14.880 1.00 95.31 96 ASN A C 1
ATOM 751 O O . ASN A 1 96 ? -11.597 -4.100 15.711 1.00 95.31 96 ASN A O 1
ATOM 755 N N . ASP A 1 97 ? -12.930 -5.340 14.400 1.00 96.75 97 ASP A N 1
ATOM 756 C CA . ASP A 1 97 ? -12.382 -6.643 14.806 1.00 96.75 97 ASP A CA 1
ATOM 757 C C . ASP A 1 97 ? -10.903 -6.833 14.401 1.00 96.75 97 ASP A C 1
ATOM 759 O O . ASP A 1 97 ? -10.249 -7.771 14.854 1.00 96.75 97 ASP A O 1
ATOM 763 N N . TRP A 1 98 ? -10.355 -5.962 13.545 1.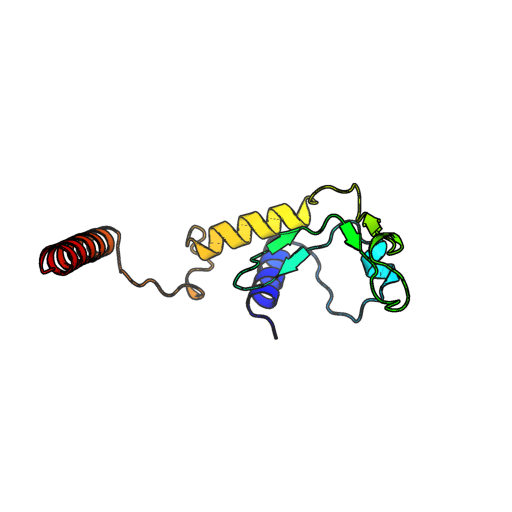00 97.12 98 TRP A N 1
ATOM 764 C CA . TRP A 1 98 ? -8.931 -5.949 13.185 1.00 97.12 98 TRP A CA 1
ATOM 765 C C . TRP A 1 98 ? -8.083 -5.065 14.102 1.00 97.12 98 TRP A C 1
ATOM 767 O O . TRP A 1 98 ? -6.857 -5.055 13.971 1.00 97.12 98 TRP A O 1
ATOM 777 N N . LEU A 1 99 ? -8.717 -4.289 14.981 1.00 97.06 99 LEU A N 1
ATOM 778 C CA . LEU A 1 99 ? -8.069 -3.284 15.809 1.00 97.06 99 LEU A CA 1
ATOM 779 C C . LEU A 1 99 ? -8.113 -3.716 17.269 1.00 97.06 99 LEU A C 1
ATOM 781 O O . LEU A 1 99 ? -9.158 -4.091 17.792 1.00 97.06 99 LEU A O 1
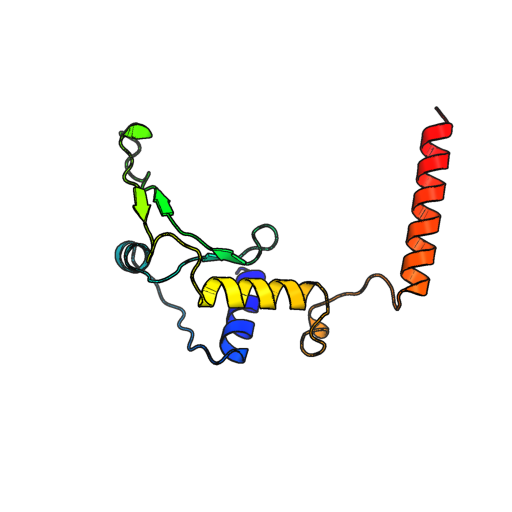ATOM 785 N N . ASP A 1 100 ? -6.972 -3.599 17.936 1.00 96.00 100 ASP A N 1
ATOM 786 C CA . ASP A 1 100 ? -6.892 -3.715 19.386 1.00 96.00 100 ASP A CA 1
ATOM 787 C C . ASP A 1 100 ? -6.643 -2.315 19.954 1.00 96.00 100 ASP A C 1
ATOM 789 O O . ASP A 1 100 ? -5.590 -1.706 19.728 1.00 96.00 100 ASP A O 1
ATOM 793 N N . TYR A 1 101 ? -7.661 -1.753 20.603 1.00 93.69 101 TYR A N 1
ATOM 794 C CA . TYR A 1 101 ? -7.597 -0.408 21.156 1.00 93.69 101 TYR A CA 1
ATOM 795 C C . TYR A 1 101 ? -6.936 -0.448 22.529 1.00 93.69 101 TYR A C 1
ATOM 797 O O . TYR A 1 101 ? -7.447 -1.058 23.464 1.00 93.69 101 TYR A O 1
ATOM 805 N N . VAL A 1 102 ? -5.823 0.274 22.664 1.00 94.12 102 VAL A N 1
ATOM 806 C CA . VAL A 1 102 ? -5.086 0.377 23.934 1.00 94.12 102 VAL A CA 1
ATOM 807 C C . VAL A 1 102 ? -5.930 1.048 25.026 1.00 94.12 102 VAL A C 1
ATOM 809 O O . VAL A 1 102 ? -5.820 0.689 26.195 1.00 94.12 102 VAL A O 1
ATOM 812 N N . TYR A 1 103 ? -6.778 2.003 24.640 1.00 92.75 103 TYR A N 1
ATOM 813 C CA . TYR A 1 103 ? -7.653 2.756 25.539 1.00 92.75 103 TYR A CA 1
ATOM 814 C C . TYR A 1 103 ? -9.111 2.549 25.146 1.00 92.75 103 TYR A C 1
ATOM 816 O O . TYR A 1 103 ? -9.428 2.455 23.958 1.00 92.75 103 TYR A O 1
ATOM 824 N N . LYS A 1 104 ? -10.004 2.515 26.134 1.00 86.50 104 LYS A N 1
ATOM 825 C CA . LYS A 1 104 ? -11.442 2.309 25.913 1.00 86.50 104 LYS A CA 1
ATOM 826 C C . LYS A 1 104 ? -12.107 3.533 25.302 1.00 86.50 104 LYS A C 1
ATOM 828 O O . LYS A 1 104 ? -13.051 3.397 24.527 1.00 86.50 104 LYS A O 1
ATOM 833 N N . ASP A 1 105 ? -11.623 4.716 25.662 1.00 87.56 105 ASP A N 1
ATOM 834 C CA . ASP A 1 105 ? -12.153 5.989 25.204 1.00 87.56 105 ASP A CA 1
ATOM 835 C C . ASP A 1 105 ? -11.078 7.088 25.186 1.00 87.56 105 ASP A C 1
ATOM 837 O O . ASP A 1 105 ? -9.916 6.895 25.561 1.00 87.56 105 ASP A O 1
ATOM 841 N N . ALA A 1 106 ? -11.476 8.258 24.685 1.00 85.06 106 ALA A N 1
ATOM 842 C CA . ALA A 1 106 ? -10.602 9.416 24.573 1.00 85.06 106 ALA A CA 1
ATOM 843 C C . ALA A 1 106 ? -10.203 9.998 25.938 1.00 85.06 106 ALA A C 1
ATOM 845 O O . ALA A 1 106 ? -9.143 10.609 26.035 1.00 85.06 106 ALA A O 1
ATOM 846 N N . GLU A 1 107 ? -11.022 9.821 26.978 1.00 89.81 107 GLU A N 1
ATOM 847 C CA . GLU A 1 107 ? -10.715 10.320 28.319 1.00 89.81 107 GLU A CA 1
ATOM 848 C C . GLU A 1 107 ? -9.568 9.505 28.924 1.00 89.81 107 GLU A C 1
ATOM 850 O O . GLU A 1 107 ? -8.554 10.082 29.323 1.00 89.81 107 GLU A O 1
ATOM 855 N N . GLU A 1 108 ? -9.666 8.172 28.888 1.00 91.00 108 GLU A N 1
ATOM 856 C CA . GLU A 1 108 ? -8.610 7.252 29.324 1.00 91.00 108 GLU A CA 1
ATOM 857 C C . GLU A 1 108 ? -7.307 7.480 28.542 1.00 91.00 108 GLU A C 1
ATOM 859 O O . GLU A 1 108 ? -6.229 7.542 29.140 1.00 91.00 108 GLU A O 1
ATOM 864 N N . ALA A 1 109 ? -7.399 7.695 27.225 1.00 88.94 109 ALA A N 1
ATOM 865 C CA . ALA A 1 109 ? -6.244 8.035 26.397 1.00 88.94 109 ALA A CA 1
ATOM 866 C C . ALA A 1 109 ? -5.583 9.356 26.833 1.00 88.94 109 ALA A C 1
ATOM 868 O O . ALA A 1 109 ? -4.360 9.424 26.970 1.00 88.94 109 ALA A O 1
ATOM 869 N N . GLN A 1 110 ? -6.375 10.404 27.084 1.00 88.19 110 GLN A N 1
ATOM 870 C CA . GLN A 1 110 ? -5.874 11.719 27.494 1.00 88.19 110 GLN A CA 1
ATOM 871 C C . GLN A 1 110 ? -5.191 11.662 28.870 1.00 88.19 110 GLN A C 1
ATOM 873 O O . GLN A 1 110 ? -4.132 12.263 29.060 1.00 88.19 110 GLN A O 1
ATOM 878 N N . LEU A 1 111 ? -5.781 10.922 29.814 1.00 90.56 111 LEU A N 1
ATOM 879 C CA . LEU A 1 111 ? -5.221 10.676 31.144 1.00 90.56 111 LEU A CA 1
ATOM 880 C C . LEU A 1 111 ? -3.874 9.948 31.053 1.00 90.56 111 LEU A C 1
ATOM 882 O O . LEU A 1 111 ? -2.895 10.411 31.637 1.00 90.56 111 LEU A O 1
ATOM 886 N N . ALA A 1 112 ? -3.807 8.856 30.284 1.00 87.25 112 ALA A N 1
ATOM 887 C CA . ALA A 1 112 ? -2.598 8.046 30.140 1.00 87.25 112 ALA A CA 1
ATOM 888 C C . ALA A 1 112 ? -1.450 8.794 29.436 1.00 87.25 112 ALA A C 1
ATOM 890 O O . ALA A 1 112 ? -0.289 8.685 29.838 1.00 87.25 112 ALA A O 1
ATOM 891 N N . LEU A 1 113 ? -1.763 9.581 28.402 1.00 85.31 113 LEU A N 1
ATOM 892 C CA . LEU A 1 113 ? -0.773 10.404 27.701 1.00 85.31 113 LEU A CA 1
ATOM 893 C C . LEU A 1 113 ? -0.273 11.556 28.584 1.00 85.31 113 LEU A C 1
ATOM 895 O O . LEU A 1 113 ? 0.929 11.814 28.634 1.00 85.31 113 LEU A O 1
ATOM 899 N N . GLY A 1 114 ? -1.171 12.202 29.336 1.00 83.44 114 GLY A N 1
ATOM 900 C CA . GLY A 1 114 ? -0.809 13.266 30.273 1.00 83.44 114 GLY A CA 1
ATOM 901 C C . GLY A 1 114 ? 0.102 12.787 31.408 1.00 83.44 114 GLY A C 1
ATOM 902 O O . GLY A 1 114 ? 1.048 13.489 31.772 1.00 83.44 114 GLY A O 1
ATOM 903 N N . SER A 1 115 ? -0.128 11.578 31.938 1.00 75.12 115 SER A N 1
ATOM 904 C CA . SER A 1 115 ? 0.753 10.987 32.953 1.00 75.12 115 SER A CA 1
ATOM 905 C C . SER A 1 115 ? 2.133 10.637 32.393 1.00 75.12 115 SER A C 1
ATOM 907 O O . SER A 1 115 ? 3.136 10.963 33.025 1.00 75.12 115 SER A O 1
ATOM 909 N N . ALA A 1 116 ? 2.211 10.067 31.186 1.00 74.88 116 ALA A N 1
ATOM 910 C CA . ALA A 1 116 ? 3.486 9.704 30.561 1.00 74.88 116 ALA A CA 1
ATOM 911 C C . ALA A 1 116 ? 4.384 10.930 30.300 1.00 74.88 116 ALA A C 1
ATOM 913 O O . ALA A 1 116 ? 5.580 10.900 30.588 1.00 74.88 116 ALA A O 1
ATOM 914 N N . GLU A 1 117 ? 3.812 12.045 29.830 1.00 77.12 117 GLU A N 1
ATOM 915 C CA . GLU A 1 117 ? 4.563 13.295 29.641 1.00 77.12 117 GLU A CA 1
ATOM 916 C C . GLU A 1 117 ? 5.102 13.874 30.958 1.00 77.12 117 GLU A C 1
ATOM 918 O O . GLU A 1 117 ? 6.167 14.501 30.975 1.00 77.12 117 GLU A O 1
ATOM 923 N N . SER A 1 118 ? 4.372 13.689 32.062 1.00 70.69 118 SER A N 1
ATOM 924 C CA . SER A 1 118 ? 4.811 14.142 33.385 1.00 70.69 118 SER A CA 1
ATOM 925 C C . SER A 1 118 ? 5.982 13.309 33.919 1.00 70.69 118 SER A C 1
ATOM 927 O O . SER A 1 118 ? 6.971 13.877 34.385 1.00 70.69 118 SER A O 1
ATOM 929 N N . GLU A 1 119 ? 5.936 11.986 33.745 1.00 74.00 119 GLU A N 1
ATOM 930 C CA . GLU A 1 119 ? 7.004 11.065 34.148 1.00 74.00 119 GLU A CA 1
ATOM 931 C C . GLU A 1 119 ? 8.283 11.259 33.316 1.00 74.00 119 GLU A C 1
ATOM 933 O O . GLU A 1 119 ? 9.392 11.248 33.857 1.00 74.00 119 GLU A O 1
ATOM 938 N N . GLU A 1 120 ? 8.153 11.500 32.006 1.00 74.50 120 GLU A N 1
ATOM 939 C CA . GLU A 1 120 ? 9.279 11.809 31.112 1.00 74.50 120 GLU A CA 1
ATOM 940 C C . GLU A 1 120 ? 9.983 13.114 31.540 1.00 74.50 120 GLU A C 1
ATOM 942 O O . GLU A 1 120 ? 11.212 13.163 31.654 1.00 74.50 120 GLU A O 1
ATOM 947 N N . LYS A 1 121 ? 9.211 14.166 31.862 1.00 69.50 121 LYS A N 1
ATOM 948 C CA . LYS A 1 121 ? 9.750 15.444 32.363 1.00 69.50 121 LYS A CA 1
ATOM 949 C C . LYS A 1 121 ? 10.456 15.289 33.711 1.00 69.50 121 LYS A C 1
ATOM 951 O O . LYS A 1 121 ? 11.521 15.883 33.900 1.00 69.50 121 LYS A O 1
ATOM 956 N N . GLU A 1 122 ? 9.919 14.482 34.627 1.00 71.19 122 GLU A N 1
ATOM 957 C CA . GLU A 1 122 ? 10.577 14.167 35.904 1.00 71.19 122 GLU A CA 1
ATOM 958 C C . GLU A 1 122 ? 11.868 13.350 35.727 1.00 71.19 122 GLU A C 1
ATOM 960 O O . GLU A 1 122 ? 12.833 13.552 36.467 1.00 71.19 122 GLU A O 1
ATOM 965 N N . ARG A 1 123 ? 11.937 12.447 34.737 1.00 73.56 123 ARG A N 1
ATOM 966 C CA . ARG A 1 123 ? 13.173 11.702 34.428 1.00 73.56 123 ARG A CA 1
ATOM 967 C C . ARG A 1 123 ? 14.262 12.598 33.847 1.00 73.56 123 ARG A C 1
ATOM 969 O O . ARG A 1 123 ? 15.417 12.445 34.232 1.00 73.56 123 ARG A O 1
ATOM 976 N N . ILE A 1 124 ? 13.912 13.524 32.953 1.00 70.94 124 ILE A N 1
ATOM 977 C CA . ILE A 1 124 ? 14.876 14.441 32.320 1.00 70.94 124 ILE A CA 1
ATOM 978 C C . ILE A 1 124 ? 15.435 15.454 33.329 1.00 70.94 124 ILE A C 1
ATOM 980 O O . ILE A 1 124 ? 16.616 15.774 33.280 1.00 70.94 124 ILE A O 1
ATOM 984 N N . THR A 1 125 ? 14.616 15.931 34.269 1.00 71.69 125 THR A N 1
ATOM 985 C CA . THR A 1 125 ? 15.024 16.930 35.279 1.00 71.69 125 THR A CA 1
ATOM 986 C C . THR A 1 125 ? 15.813 16.358 36.463 1.00 71.69 125 THR A C 1
ATOM 988 O O . THR A 1 125 ? 16.255 17.116 37.324 1.00 71.69 125 THR A O 1
ATOM 991 N N . ARG A 1 126 ? 16.011 15.034 36.521 1.00 68.69 126 ARG A N 1
ATOM 992 C CA . ARG A 1 126 ? 16.836 14.350 37.535 1.00 68.69 126 ARG A CA 1
ATOM 993 C C . ARG A 1 126 ? 18.322 14.204 37.158 1.00 68.69 126 ARG A C 1
ATOM 995 O O . ARG A 1 126 ? 19.063 13.619 37.948 1.00 68.69 126 ARG A O 1
ATOM 1002 N N . PHE A 1 127 ? 18.744 14.724 36.004 1.00 50.06 127 PHE A N 1
ATOM 1003 C CA . PHE A 1 127 ? 20.145 14.826 35.567 1.00 50.06 127 PHE A CA 1
ATOM 1004 C C . PHE A 1 127 ? 20.622 16.281 35.585 1.00 50.06 127 PHE A C 1
ATOM 1006 O O . PHE A 1 127 ? 21.846 16.477 35.755 1.00 50.06 127 PHE A O 1
#

pLDDT: mean 93.02, std 8.47, range [50.06, 98.69]

Radius of gyration: 21.28 Å; chains: 1; bounding box: 44×33×56 Å